Protein AF-A0A368F9Q7-F1 (afdb_monomer)

Structure (mmCIF, N/CA/C/O backbone):
data_AF-A0A368F9Q7-F1
#
_entry.id   AF-A0A368F9Q7-F1
#
loop_
_atom_site.group_PDB
_atom_site.id
_atom_site.type_symbol
_atom_site.label_atom_id
_atom_site.label_alt_id
_atom_site.label_comp_id
_atom_site.label_asym_id
_atom_site.label_entity_id
_atom_site.label_seq_id
_atom_site.pdbx_PDB_ins_code
_atom_site.Cartn_x
_atom_site.Cartn_y
_atom_site.Cartn_z
_atom_site.occupancy
_atom_site.B_iso_or_equiv
_atom_site.auth_seq_id
_atom_site.auth_comp_id
_atom_site.auth_asym_id
_atom_site.auth_atom_id
_atom_site.pdbx_PDB_model_num
ATOM 1 N N . MET A 1 1 ? 5.313 3.802 -23.101 1.00 63.22 1 MET A N 1
ATOM 2 C CA . MET A 1 1 ? 4.560 3.799 -21.825 1.00 63.22 1 MET A CA 1
ATOM 3 C C . MET A 1 1 ? 3.876 2.470 -21.531 1.00 63.22 1 MET A C 1
ATOM 5 O O . MET A 1 1 ? 4.084 1.927 -20.457 1.00 63.22 1 MET A O 1
ATOM 9 N N . THR A 1 2 ? 3.121 1.899 -22.471 1.00 77.56 2 THR A N 1
ATOM 10 C CA . THR A 1 2 ? 2.337 0.669 -22.250 1.00 77.56 2 THR A CA 1
ATOM 11 C C . THR A 1 2 ? 3.187 -0.549 -21.875 1.00 77.56 2 THR A C 1
ATOM 13 O O . THR A 1 2 ? 2.858 -1.255 -20.930 1.00 77.56 2 THR A O 1
ATOM 16 N N . VAL A 1 3 ? 4.331 -0.748 -22.540 1.00 84.62 3 VAL A N 1
ATOM 17 C CA . VAL A 1 3 ? 5.258 -1.860 -22.246 1.00 84.62 3 VAL A CA 1
ATOM 18 C C . VAL A 1 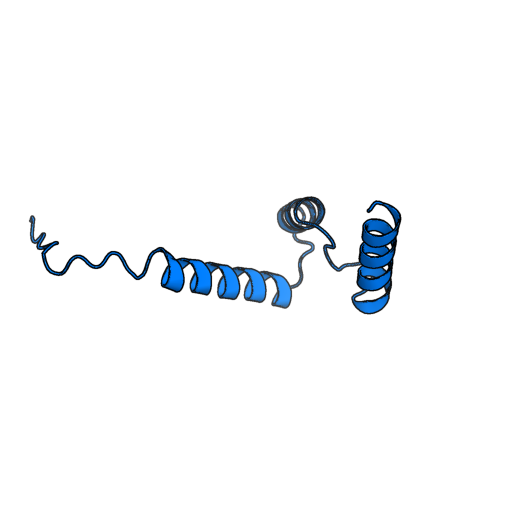3 ? 5.808 -1.782 -20.819 1.00 84.62 3 VAL A C 1
ATOM 20 O O . VAL A 1 3 ? 5.848 -2.788 -20.122 1.00 84.62 3 VAL A O 1
ATOM 23 N N . TYR A 1 4 ? 6.164 -0.581 -20.356 1.00 83.25 4 TYR A N 1
ATOM 24 C CA . TYR A 1 4 ? 6.659 -0.364 -18.994 1.00 83.25 4 TYR A CA 1
ATOM 25 C C . TYR A 1 4 ? 5.591 -0.691 -17.943 1.00 83.25 4 TYR A C 1
ATOM 27 O O . TYR A 1 4 ? 5.875 -1.368 -16.959 1.00 83.25 4 TYR A O 1
ATOM 35 N N . ILE A 1 5 ? 4.344 -0.274 -18.184 1.00 82.69 5 ILE A N 1
ATOM 36 C CA . ILE A 1 5 ? 3.213 -0.582 -17.300 1.00 82.69 5 ILE A CA 1
ATOM 37 C C . ILE A 1 5 ? 3.008 -2.098 -17.217 1.00 82.69 5 ILE A C 1
ATOM 39 O O . ILE A 1 5 ? 2.887 -2.637 -16.119 1.00 82.69 5 ILE A O 1
ATOM 43 N N . VAL A 1 6 ? 3.002 -2.797 -18.354 1.00 83.81 6 VAL A N 1
ATOM 44 C CA . VAL A 1 6 ? 2.816 -4.255 -18.387 1.00 83.81 6 VAL A CA 1
ATOM 45 C C . VAL A 1 6 ? 3.963 -4.966 -17.670 1.00 83.81 6 VAL A C 1
ATOM 47 O O . VAL A 1 6 ? 3.705 -5.785 -16.790 1.00 83.81 6 VAL A O 1
ATOM 50 N N . ALA A 1 7 ? 5.212 -4.605 -17.970 1.00 86.94 7 ALA A N 1
ATOM 51 C CA . ALA A 1 7 ? 6.389 -5.184 -17.329 1.00 86.94 7 ALA A CA 1
ATOM 52 C C . ALA A 1 7 ? 6.375 -4.980 -15.806 1.00 86.94 7 ALA A C 1
ATOM 54 O O . ALA A 1 7 ? 6.637 -5.921 -15.061 1.00 86.94 7 ALA A O 1
ATOM 55 N N . TYR A 1 8 ? 5.993 -3.790 -15.332 1.00 84.94 8 TYR A N 1
ATOM 56 C CA . TYR A 1 8 ? 5.850 -3.514 -13.904 1.00 84.94 8 TYR A CA 1
ATOM 57 C C . TYR A 1 8 ? 4.772 -4.390 -13.252 1.00 84.94 8 TYR A C 1
ATOM 59 O O . TYR A 1 8 ? 5.025 -5.018 -12.227 1.00 84.94 8 TYR A O 1
ATOM 67 N N . ASN A 1 9 ? 3.583 -4.482 -13.857 1.00 83.81 9 ASN A N 1
ATOM 68 C CA . ASN A 1 9 ? 2.489 -5.284 -13.303 1.00 83.81 9 ASN A CA 1
ATOM 69 C C . ASN A 1 9 ? 2.860 -6.777 -13.244 1.00 83.81 9 ASN A C 1
ATOM 71 O O . ASN A 1 9 ? 2.605 -7.426 -12.230 1.00 83.81 9 ASN A O 1
ATOM 75 N N . VAL A 1 10 ? 3.496 -7.312 -14.292 1.00 86.31 10 VAL A N 1
ATOM 76 C CA . VAL A 1 10 ? 3.958 -8.710 -14.340 1.00 86.31 10 VAL A CA 1
ATOM 77 C C . VAL A 1 10 ? 5.089 -8.955 -13.341 1.00 86.31 10 VAL A C 1
ATOM 79 O O . VAL A 1 10 ? 5.048 -9.940 -12.610 1.00 86.31 10 VAL A O 1
ATOM 82 N N . GLY A 1 11 ? 6.060 -8.045 -13.243 1.00 87.75 11 GLY A N 1
ATOM 83 C CA . GLY A 1 11 ? 7.161 -8.160 -12.286 1.00 87.75 11 GLY A CA 1
ATOM 84 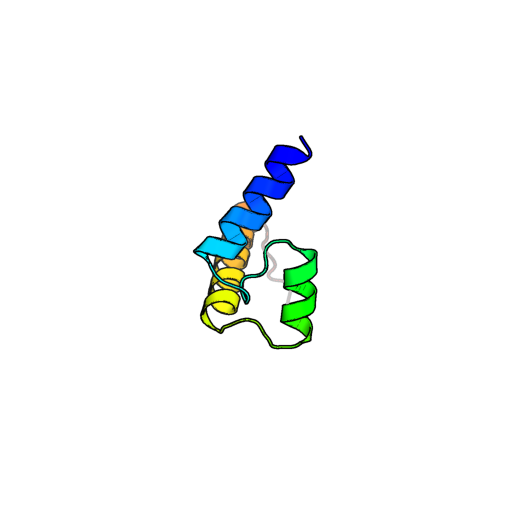C C . GLY A 1 11 ? 6.677 -8.152 -10.835 1.00 87.75 11 GLY A C 1
ATOM 85 O O . GLY A 1 11 ? 7.065 -9.008 -10.043 1.00 87.75 11 GLY A O 1
ATOM 86 N N . VAL A 1 12 ? 5.762 -7.240 -10.492 1.00 83.62 12 VAL A N 1
ATOM 87 C CA . VAL A 1 12 ? 5.162 -7.177 -9.150 1.00 83.62 12 VAL A CA 1
ATOM 88 C C . VAL A 1 12 ? 4.344 -8.434 -8.849 1.00 83.62 12 VAL A C 1
ATOM 90 O O . VAL A 1 12 ? 4.448 -8.963 -7.744 1.00 83.62 12 VAL A O 1
ATOM 93 N N . ARG A 1 13 ? 3.575 -8.937 -9.825 1.00 83.88 13 ARG A N 1
ATOM 94 C CA . ARG A 1 13 ? 2.821 -10.198 -9.717 1.00 83.88 13 ARG A CA 1
ATOM 95 C C . ARG A 1 13 ? 3.740 -11.384 -9.437 1.00 83.88 13 ARG A C 1
ATOM 97 O O . ARG A 1 13 ? 3.420 -12.211 -8.591 1.00 83.88 13 ARG A O 1
ATOM 104 N N . TRP A 1 14 ? 4.853 -11.475 -10.159 1.00 87.38 14 TRP A N 1
ATOM 105 C CA . TRP A 1 14 ? 5.781 -12.595 -10.042 1.00 87.38 14 TRP A CA 1
ATOM 106 C C . TRP A 1 14 ? 6.541 -12.569 -8.715 1.00 87.38 14 TRP A C 1
ATOM 108 O O . TRP A 1 14 ? 6.691 -13.605 -8.079 1.00 87.38 14 TRP A O 1
ATOM 118 N N . TRP A 1 15 ? 6.949 -11.386 -8.251 1.00 86.75 15 TRP A N 1
ATOM 119 C CA . TRP A 1 15 ? 7.675 -11.250 -6.990 1.00 86.75 15 TRP A CA 1
ATOM 120 C C . TRP A 1 15 ? 6.770 -11.404 -5.762 1.00 86.75 15 TRP A C 1
ATOM 122 O O . TRP A 1 15 ? 7.057 -12.198 -4.871 1.00 86.75 15 TRP A O 1
ATOM 132 N N . LYS A 1 16 ? 5.678 -10.639 -5.686 1.00 80.56 16 LYS A N 1
ATOM 133 C CA . LYS A 1 16 ? 4.820 -10.604 -4.490 1.00 80.56 16 LYS A CA 1
ATOM 134 C C . LYS A 1 16 ? 3.716 -11.657 -4.492 1.00 80.56 16 LYS A C 1
ATOM 136 O O . LYS A 1 16 ? 3.001 -11.790 -3.503 1.00 80.56 16 LYS A O 1
ATOM 141 N N . GLY A 1 17 ? 3.587 -12.393 -5.588 1.00 81.75 17 GLY A N 1
ATOM 142 C CA . GLY A 1 17 ? 2.649 -13.490 -5.723 1.00 81.75 17 GLY A CA 1
ATOM 143 C C . GLY A 1 17 ? 1.244 -13.076 -6.173 1.00 81.75 17 GLY A C 1
ATOM 144 O O . GLY A 1 17 ? 0.932 -11.892 -6.374 1.00 81.75 17 GLY A O 1
ATOM 145 N N . PRO A 1 18 ? 0.374 -14.082 -6.367 1.00 78.50 18 PRO A N 1
ATOM 146 C CA . PRO A 1 18 ? -0.926 -13.904 -6.985 1.00 78.50 18 PRO A CA 1
ATOM 147 C C . PRO A 1 18 ? -1.986 -13.225 -6.101 1.00 78.50 18 PRO A C 1
ATOM 149 O O . PRO A 1 18 ? -3.035 -12.820 -6.610 1.00 78.50 18 PRO A O 1
ATOM 152 N N . ASP A 1 19 ? -1.711 -13.024 -4.823 1.00 78.88 19 ASP A N 1
ATOM 153 C CA . ASP A 1 19 ? -2.670 -12.410 -3.899 1.00 78.88 19 ASP A CA 1
ATOM 154 C C . ASP A 1 19 ? -2.334 -10.942 -3.613 1.00 78.88 19 ASP A C 1
ATOM 156 O O . ASP A 1 19 ? -3.077 -10.238 -2.932 1.00 78.88 19 ASP A O 1
ATOM 160 N N . HIS A 1 20 ? -1.238 -10.428 -4.185 1.00 82.12 20 HIS A N 1
ATOM 161 C CA . HIS A 1 20 ? -0.865 -9.034 -4.006 1.00 82.12 20 HIS A CA 1
ATOM 162 C C . HIS A 1 20 ? -1.694 -8.100 -4.910 1.00 82.12 20 HIS A C 1
ATOM 164 O O . HIS A 1 20 ? -1.663 -8.240 -6.141 1.00 82.12 20 HIS A O 1
ATOM 170 N N . PRO A 1 21 ? -2.399 -7.097 -4.351 1.00 82.12 21 PRO A N 1
ATOM 171 C CA . PRO A 1 21 ? -3.116 -6.104 -5.140 1.00 82.12 21 PRO A CA 1
ATOM 172 C C . PRO A 1 21 ? -2.129 -5.192 -5.880 1.00 82.12 21 PRO A C 1
ATOM 174 O O . PRO A 1 21 ? -1.412 -4.400 -5.277 1.00 82.12 21 PRO A O 1
ATOM 177 N N . ILE A 1 22 ? -2.116 -5.282 -7.210 1.00 82.50 22 ILE A N 1
ATOM 178 C CA . ILE A 1 22 ? -1.154 -4.563 -8.066 1.00 82.50 22 ILE A CA 1
ATOM 179 C C . ILE A 1 22 ? -1.572 -3.102 -8.301 1.00 82.50 22 ILE A C 1
ATOM 181 O O . ILE A 1 22 ? -0.745 -2.236 -8.572 1.00 82.50 22 ILE A O 1
ATOM 185 N N . ASN A 1 23 ? -2.869 -2.805 -8.195 1.00 83.94 23 ASN A N 1
ATOM 186 C CA . ASN A 1 23 ? -3.408 -1.467 -8.406 1.00 83.94 23 ASN A CA 1
ATOM 187 C C . ASN A 1 23 ? -4.521 -1.131 -7.397 1.00 83.94 23 ASN A C 1
ATOM 189 O O . ASN A 1 23 ? -5.066 -1.999 -6.710 1.00 83.94 23 ASN A O 1
ATOM 193 N N . ARG A 1 24 ? -4.895 0.154 -7.342 1.00 82.56 24 ARG A N 1
ATOM 194 C CA . ARG A 1 24 ? -5.912 0.677 -6.413 1.00 82.56 24 ARG A CA 1
ATOM 195 C C . ARG A 1 24 ? -7.313 0.095 -6.641 1.00 82.56 24 ARG A C 1
ATOM 197 O O . ARG A 1 24 ? -8.124 0.080 -5.717 1.00 82.5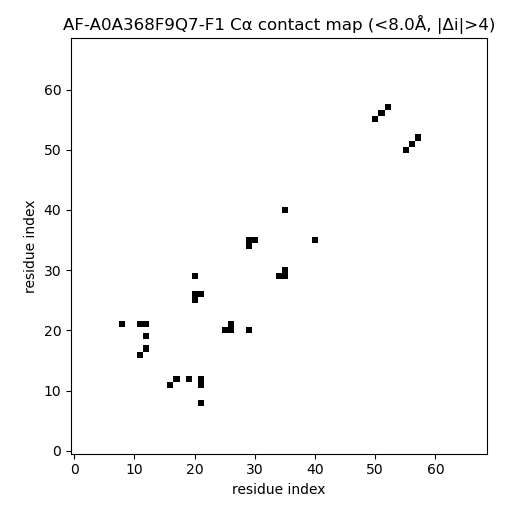6 24 ARG A O 1
ATOM 204 N N . PHE A 1 25 ? -7.638 -0.335 -7.857 1.00 85.81 25 PHE A N 1
ATOM 205 C CA . PHE A 1 25 ? -8.929 -0.960 -8.144 1.00 85.81 25 PHE A CA 1
ATOM 206 C C . PHE A 1 25 ? -8.992 -2.370 -7.546 1.00 85.81 25 PHE A C 1
ATOM 208 O O . PHE A 1 25 ? -9.895 -2.656 -6.762 1.00 85.81 25 PHE A O 1
ATOM 215 N N . THR A 1 26 ? -7.988 -3.201 -7.829 1.00 85.56 26 THR A N 1
ATOM 216 C CA . THR A 1 26 ? -7.844 -4.550 -7.275 1.00 85.56 26 THR A CA 1
ATOM 217 C C . THR A 1 26 ? -7.765 -4.516 -5.754 1.00 85.56 26 THR A C 1
ATOM 219 O O . THR A 1 26 ? -8.447 -5.304 -5.110 1.00 85.56 26 THR A O 1
ATOM 222 N N . TRP A 1 27 ? -7.040 -3.546 -5.181 1.00 87.69 27 TRP A N 1
ATOM 223 C CA . TRP A 1 27 ? -7.031 -3.304 -3.736 1.00 87.69 27 TRP A CA 1
ATOM 224 C C . TRP A 1 27 ? -8.445 -3.135 -3.180 1.00 87.69 27 TRP A C 1
ATOM 226 O O . TRP A 1 27 ? -8.843 -3.845 -2.266 1.00 87.69 27 TRP A O 1
ATOM 236 N N . ARG A 1 28 ? -9.227 -2.198 -3.738 1.00 88.06 28 ARG A N 1
ATOM 237 C CA . ARG A 1 28 ? -10.580 -1.901 -3.241 1.00 88.06 28 ARG A CA 1
ATOM 238 C C . ARG A 1 28 ? -11.524 -3.090 -3.373 1.00 88.06 28 ARG A C 1
ATOM 240 O O . ARG A 1 28 ? -12.419 -3.232 -2.548 1.00 88.06 28 ARG A O 1
ATOM 247 N N . ARG A 1 29 ? -11.346 -3.914 -4.406 1.00 89.94 29 ARG A N 1
ATOM 248 C CA . ARG A 1 29 ? -12.134 -5.133 -4.585 1.00 89.94 29 ARG A CA 1
ATOM 249 C C . ARG A 1 29 ? -11.769 -6.181 -3.531 1.00 89.94 29 ARG A C 1
ATOM 251 O O . ARG A 1 29 ? -12.651 -6.601 -2.795 1.00 89.94 29 ARG A O 1
ATOM 258 N N . MET A 1 30 ? -10.478 -6.489 -3.384 1.00 88.56 30 MET A N 1
ATOM 259 C CA . MET A 1 30 ? -9.979 -7.419 -2.362 1.00 88.56 30 MET A CA 1
ATOM 260 C C . MET A 1 30 ? -10.343 -6.966 -0.942 1.00 88.56 30 MET A C 1
ATOM 262 O O . MET A 1 30 ? -10.611 -7.797 -0.084 1.00 88.56 30 MET A O 1
ATOM 266 N N . GLU A 1 31 ? -10.393 -5.653 -0.693 1.00 88.25 31 GLU A N 1
ATOM 267 C CA . GLU A 1 31 ? -10.773 -5.088 0.609 1.00 88.25 31 GLU A CA 1
ATOM 268 C C . GLU A 1 31 ? -12.241 -5.336 0.936 1.00 88.25 31 GLU A C 1
ATOM 270 O O . GLU A 1 31 ? -12.561 -5.724 2.054 1.00 88.25 31 GLU A O 1
ATOM 275 N N . LYS A 1 32 ? -13.129 -5.170 -0.048 1.00 88.31 32 LYS A N 1
ATOM 276 C CA . LYS 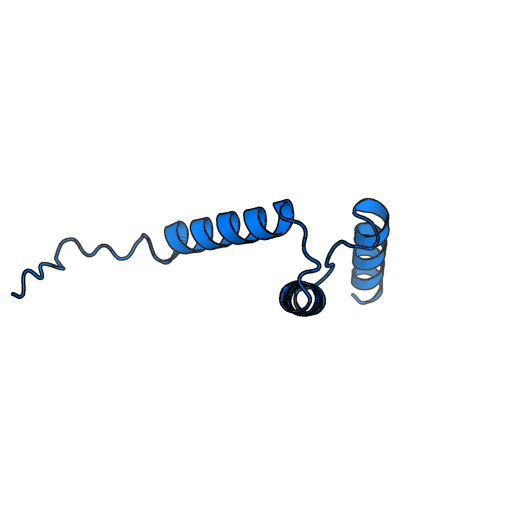A 1 32 ? -14.553 -5.490 0.115 1.00 88.31 32 LYS A CA 1
ATOM 277 C C . LYS A 1 32 ? -14.801 -6.987 0.271 1.00 88.31 32 LYS A C 1
ATOM 279 O O . LYS A 1 32 ? -15.727 -7.372 0.971 1.00 88.31 32 LYS A O 1
ATOM 284 N N . GLU A 1 33 ? -13.994 -7.805 -0.394 1.00 89.19 33 GLU A N 1
ATOM 285 C CA . GLU A 1 33 ? -14.089 -9.267 -0.362 1.00 89.19 33 GLU A CA 1
ATOM 286 C C . GLU A 1 33 ? -13.420 -9.879 0.886 1.00 89.19 33 GLU A C 1
ATOM 288 O O . GLU A 1 33 ? -13.518 -11.083 1.092 1.00 89.19 33 GLU A O 1
ATOM 293 N N . GLY A 1 34 ? -12.747 -9.077 1.725 1.00 86.38 34 GLY A N 1
ATOM 294 C CA . GLY A 1 34 ? -12.050 -9.565 2.923 1.00 86.38 34 GLY A CA 1
ATOM 295 C C . GLY A 1 34 ? -10.800 -10.403 2.622 1.00 86.38 34 GLY A C 1
ATOM 296 O O . GLY A 1 34 ? -10.341 -11.145 3.482 1.00 86.38 34 GLY A O 1
ATOM 297 N N . LEU A 1 35 ? -10.247 -10.290 1.410 1.00 86.62 35 LEU A N 1
ATOM 298 C CA . LEU A 1 35 ? -9.120 -11.096 0.922 1.00 86.62 35 LEU A CA 1
ATOM 299 C C . LEU A 1 35 ? -7.744 -10.474 1.206 1.00 86.62 35 LEU A C 1
ATOM 301 O O . LEU A 1 35 ? -6.718 -11.061 0.867 1.00 86.62 35 LEU A O 1
ATOM 305 N N . LEU A 1 36 ? -7.688 -9.273 1.790 1.00 84.88 36 LEU A N 1
ATOM 306 C CA . LEU A 1 36 ? -6.414 -8.679 2.197 1.00 84.88 36 LEU A CA 1
ATOM 307 C C . LEU A 1 36 ? -5.895 -9.329 3.475 1.00 84.88 36 LEU A C 1
ATOM 309 O O . LEU A 1 36 ? -6.617 -9.445 4.461 1.00 84.88 36 LEU A O 1
ATOM 313 N N . SER A 1 37 ? -4.605 -9.659 3.474 1.00 86.50 37 SER A N 1
ATOM 314 C CA . SER A 1 37 ? -3.924 -10.107 4.681 1.00 86.50 37 SER A CA 1
ATOM 315 C C . SER A 1 37 ? -3.894 -9.014 5.752 1.00 86.50 37 SER A C 1
ATOM 317 O O . SER A 1 37 ? -3.891 -7.812 5.460 1.00 86.50 37 SER A O 1
ATOM 319 N N . GLU A 1 38 ? -3.816 -9.436 7.011 1.00 85.62 38 GLU A N 1
ATOM 320 C 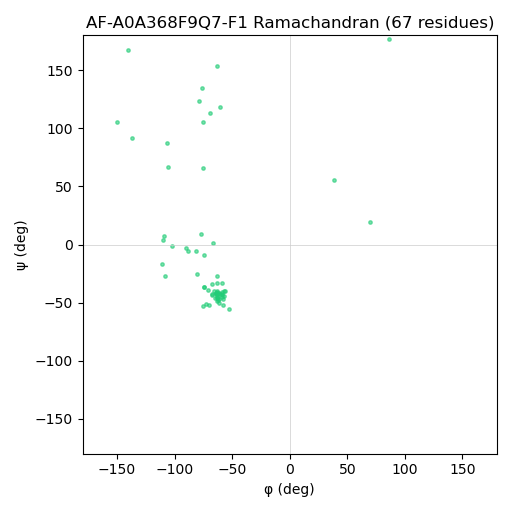CA . GLU A 1 38 ? -3.754 -8.539 8.167 1.00 85.62 38 GLU A CA 1
ATOM 321 C C . GLU A 1 38 ? -2.566 -7.567 8.084 1.00 85.62 38 GLU A C 1
ATOM 323 O O . GLU A 1 38 ? -2.718 -6.368 8.317 1.00 85.62 38 GLU A O 1
ATOM 328 N N . GLU A 1 39 ? -1.410 -8.048 7.615 1.00 86.56 39 GLU A N 1
ATOM 329 C CA . GLU A 1 39 ? -0.224 -7.222 7.358 1.00 86.56 39 GLU A CA 1
ATOM 330 C C . GLU A 1 39 ? -0.525 -6.067 6.384 1.00 86.56 39 GLU A C 1
ATOM 332 O O . GLU A 1 39 ? -0.063 -4.936 6.556 1.00 86.56 39 GLU A O 1
ATOM 337 N N . MET A 1 40 ? -1.323 -6.324 5.347 1.00 85.50 40 MET A N 1
ATOM 338 C CA . MET A 1 40 ? -1.667 -5.323 4.338 1.00 85.50 40 MET A CA 1
ATOM 339 C C . MET A 1 40 ? -2.667 -4.292 4.869 1.00 85.50 40 MET A C 1
ATOM 341 O O . MET A 1 40 ? -2.547 -3.102 4.559 1.00 85.50 40 MET A O 1
ATOM 345 N N . LEU A 1 41 ? -3.610 -4.721 5.709 1.00 87.69 41 LEU A N 1
ATOM 346 C CA . LEU A 1 41 ? -4.507 -3.817 6.428 1.00 87.69 41 LEU A CA 1
ATOM 347 C C . LEU A 1 41 ? -3.728 -2.928 7.406 1.00 87.69 41 LEU A C 1
ATOM 349 O O . LEU A 1 41 ? -3.956 -1.716 7.455 1.00 87.69 41 LEU A O 1
ATOM 353 N N . GLN A 1 42 ? -2.751 -3.496 8.116 1.00 90.12 42 GLN A N 1
ATOM 354 C CA . GLN A 1 42 ? -1.882 -2.744 9.014 1.00 90.12 42 GLN A CA 1
ATOM 355 C C . GLN A 1 42 ? -1.049 -1.709 8.250 1.00 90.12 42 GLN A C 1
ATOM 357 O O . GLN A 1 42 ? -1.022 -0.543 8.638 1.00 90.12 42 GLN A O 1
ATOM 362 N N . LYS A 1 43 ? -0.457 -2.084 7.107 1.00 87.31 43 LYS A N 1
ATOM 363 C CA . LYS A 1 43 ? 0.252 -1.139 6.225 1.00 87.31 43 LYS A CA 1
ATOM 364 C C . LYS A 1 43 ? -0.647 0.006 5.774 1.00 87.31 43 LYS A C 1
ATOM 366 O O . LYS A 1 43 ? -0.221 1.159 5.811 1.00 87.31 43 LYS A O 1
ATOM 371 N N . LYS A 1 44 ? -1.893 -0.284 5.381 1.00 88.12 44 LYS A N 1
ATOM 372 C CA . LYS A 1 44 ? -2.867 0.756 5.023 1.00 88.12 44 LYS A CA 1
ATOM 373 C C . LYS A 1 44 ? -3.090 1.718 6.188 1.00 88.12 44 LYS A C 1
ATOM 375 O O . LYS A 1 44 ? -3.044 2.927 5.971 1.00 88.12 44 LYS A O 1
ATOM 380 N N . LYS A 1 45 ? -3.298 1.198 7.401 1.00 89.62 45 LYS A N 1
ATOM 381 C CA . LYS A 1 45 ? -3.473 2.015 8.607 1.00 89.62 45 LYS A CA 1
ATOM 382 C C . LYS A 1 45 ? -2.263 2.917 8.849 1.00 89.62 45 LYS A C 1
ATOM 384 O O . LYS A 1 45 ? -2.432 4.126 8.921 1.00 89.62 45 LYS A O 1
ATOM 389 N N . THR A 1 46 ? -1.050 2.364 8.869 1.00 90.50 46 THR A N 1
ATOM 390 C CA . THR A 1 46 ? 0.184 3.133 9.097 1.00 90.50 46 THR A CA 1
ATOM 391 C C . THR A 1 46 ? 0.382 4.237 8.061 1.00 90.50 46 THR A C 1
ATOM 393 O O . THR A 1 46 ? 0.728 5.362 8.414 1.00 90.50 46 THR A O 1
ATOM 396 N N . VAL A 1 47 ? 0.137 3.944 6.780 1.00 87.12 47 VAL A N 1
ATOM 397 C CA . VAL A 1 47 ? 0.246 4.945 5.711 1.00 87.12 47 VAL A CA 1
ATOM 398 C C . VAL A 1 47 ? -0.793 6.049 5.900 1.00 87.12 47 VAL A C 1
ATOM 400 O O . VAL A 1 47 ? -0.444 7.224 5.823 1.00 87.12 47 VAL A O 1
ATOM 403 N N . LEU A 1 48 ? -2.053 5.705 6.179 1.00 86.56 48 LEU A N 1
ATOM 404 C CA . LEU A 1 48 ? -3.102 6.699 6.417 1.00 86.56 48 LEU A CA 1
ATOM 405 C C . LEU A 1 48 ? -2.814 7.559 7.649 1.00 86.56 48 LEU A C 1
ATOM 407 O O . LEU A 1 48 ? -2.978 8.774 7.574 1.00 86.56 48 LEU A O 1
ATOM 411 N N . ASP A 1 49 ? -2.339 6.960 8.739 1.00 86.56 49 ASP A N 1
ATOM 412 C CA . ASP A 1 49 ? -1.957 7.675 9.958 1.00 86.56 49 ASP A CA 1
ATOM 413 C C . ASP A 1 49 ? -0.793 8.641 9.690 1.00 86.56 49 ASP A C 1
ATOM 415 O O . ASP A 1 49 ? -0.831 9.788 10.135 1.00 86.56 49 ASP A O 1
ATOM 419 N N . TYR A 1 50 ? 0.196 8.228 8.889 1.00 86.06 50 TYR A N 1
ATOM 420 C CA . TYR A 1 50 ? 1.285 9.101 8.444 1.00 86.06 50 TYR A CA 1
ATOM 421 C C . TYR A 1 50 ? 0.785 10.269 7.584 1.00 86.06 50 TYR A C 1
ATOM 423 O O . TYR A 1 50 ? 1.165 11.414 7.811 1.00 86.06 50 TYR A O 1
ATOM 431 N N . TYR A 1 51 ? -0.092 10.018 6.608 1.00 82.06 51 TYR A N 1
ATOM 432 C CA . TYR A 1 51 ? -0.678 11.097 5.805 1.00 82.06 51 TYR A CA 1
ATOM 433 C C . TYR A 1 51 ? -1.513 12.046 6.671 1.00 82.06 51 TYR A C 1
ATOM 435 O O . TYR A 1 51 ? -1.439 13.264 6.502 1.00 82.06 51 TYR A O 1
ATOM 443 N N . LYS A 1 52 ? -2.269 11.505 7.631 1.00 81.06 52 LYS A N 1
ATOM 444 C CA . LYS A 1 52 ? -3.056 12.294 8.575 1.00 81.06 52 LYS A CA 1
ATOM 445 C C . LYS A 1 52 ? -2.159 13.202 9.412 1.00 81.06 52 LYS A C 1
ATOM 447 O O . LYS A 1 52 ? -2.395 14.404 9.451 1.00 81.06 52 LYS A O 1
ATOM 452 N N . SER A 1 53 ? -1.099 12.671 10.016 1.00 80.88 53 SER A N 1
ATOM 453 C CA . SER A 1 53 ? -0.174 13.474 10.822 1.00 80.88 53 SER A CA 1
ATOM 454 C C . SER A 1 53 ? 0.600 14.493 9.983 1.00 80.88 53 SER A C 1
ATOM 456 O O . SER A 1 53 ? 0.747 15.640 10.391 1.00 80.88 53 SER A O 1
ATOM 458 N N . ARG A 1 54 ? 1.042 14.121 8.778 1.00 79.62 54 ARG A N 1
ATOM 459 C CA . ARG A 1 54 ? 1.893 14.974 7.941 1.00 79.62 54 ARG A CA 1
ATOM 460 C C . ARG A 1 54 ? 1.156 16.134 7.276 1.00 79.62 54 ARG A C 1
ATOM 462 O O . ARG A 1 54 ? 1.767 17.191 7.104 1.00 79.62 54 ARG A O 1
ATOM 469 N N . PHE A 1 55 ? -0.093 15.919 6.858 1.00 73.19 55 PHE A N 1
ATOM 470 C CA . PHE A 1 55 ? -0.874 16.897 6.088 1.00 73.19 55 PHE A CA 1
ATOM 471 C C . PHE A 1 55 ? -2.005 17.547 6.889 1.00 73.19 55 PHE A C 1
ATOM 473 O O . PHE A 1 55 ? -2.357 18.683 6.595 1.00 73.19 55 PHE A O 1
ATOM 480 N N . PHE A 1 56 ? -2.543 16.869 7.907 1.00 66.06 56 PHE A N 1
ATOM 481 C CA . PHE A 1 56 ? -3.602 17.409 8.769 1.00 66.06 56 PHE A CA 1
ATOM 482 C C . PHE A 1 56 ? -3.127 17.693 10.201 1.00 66.06 56 PHE A C 1
ATOM 484 O O . PHE A 1 56 ? -3.763 18.467 10.903 1.00 66.06 56 PHE A O 1
ATOM 491 N N . GLY A 1 57 ? -1.985 17.145 10.631 1.00 58.44 57 GLY A N 1
ATOM 492 C CA . GLY A 1 57 ? -1.376 17.433 11.938 1.00 58.44 57 GLY A CA 1
ATOM 493 C C . GLY A 1 57 ? -0.642 18.777 12.026 1.00 58.44 57 GLY A C 1
ATOM 494 O O . GLY A 1 57 ? 0.051 19.016 13.006 1.00 58.44 57 GLY A O 1
ATOM 495 N N . GLY A 1 58 ? -0.770 19.634 11.005 1.00 55.94 58 GLY A N 1
ATOM 496 C CA . GLY A 1 58 ? -0.219 20.994 10.961 1.00 55.94 58 GLY A CA 1
ATOM 497 C C . GLY A 1 58 ? -1.262 22.115 11.047 1.00 55.94 58 GLY A C 1
ATOM 498 O O . GLY A 1 58 ? -0.895 23.270 10.868 1.00 55.94 58 GLY A O 1
ATOM 499 N N . TRP A 1 59 ? -2.539 21.805 11.303 1.00 51.44 59 TRP A N 1
ATOM 500 C CA . TRP A 1 59 ? -3.552 22.805 11.670 1.00 51.44 59 TRP A CA 1
ATOM 501 C C . TRP A 1 59 ? -3.842 22.682 13.171 1.00 51.44 59 TRP A C 1
ATOM 503 O O . TRP A 1 59 ? -4.892 22.217 13.597 1.00 51.44 59 TRP A O 1
ATOM 513 N N . THR A 1 60 ? -2.838 23.010 13.981 1.00 58.66 60 THR A N 1
ATOM 514 C CA . THR A 1 60 ? -3.059 23.473 15.353 1.00 58.66 60 THR A CA 1
ATOM 515 C C . THR A 1 60 ? -2.775 24.960 15.320 1.00 58.66 60 THR A C 1
ATOM 517 O O . THR A 1 60 ? -1.634 25.399 15.471 1.00 58.66 60 THR A O 1
ATOM 520 N N . ASP A 1 61 ? -3.794 25.737 15.004 1.00 53.69 61 ASP A N 1
ATOM 521 C CA . ASP A 1 61 ? -3.791 27.157 15.269 1.00 53.69 61 ASP A CA 1
ATOM 522 C C . ASP A 1 61 ? -3.661 27.358 16.791 1.00 53.69 61 ASP A C 1
ATOM 524 O O . ASP A 1 61 ? -4.528 26.926 17.550 1.00 53.69 61 ASP A O 1
ATOM 528 N N . PRO A 1 62 ? -2.594 28.014 17.286 1.00 55.53 62 PRO A N 1
ATOM 529 C CA . PRO A 1 62 ? -2.421 28.263 18.721 1.00 55.53 62 PRO A CA 1
ATOM 530 C C . PRO A 1 62 ? -3.478 29.227 19.299 1.00 55.53 62 PRO A C 1
ATOM 532 O O . PRO A 1 62 ? -3.437 29.536 20.485 1.00 55.53 62 PRO A O 1
ATOM 535 N N . PHE A 1 63 ? -4.412 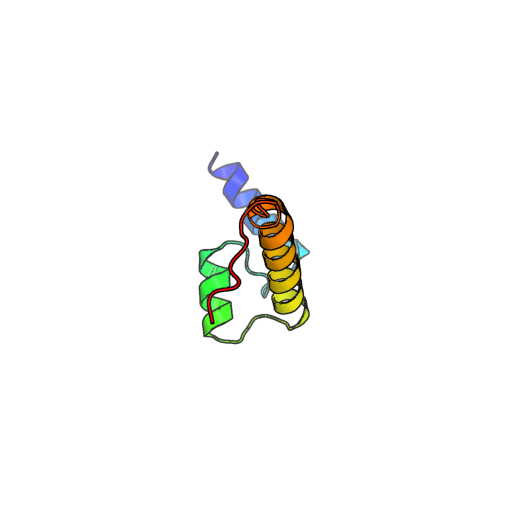29.696 18.463 1.00 52.78 63 PHE A N 1
ATOM 536 C CA . PHE A 1 63 ? -5.542 30.555 18.808 1.00 52.78 63 PHE A CA 1
ATOM 537 C C . PHE A 1 63 ? -6.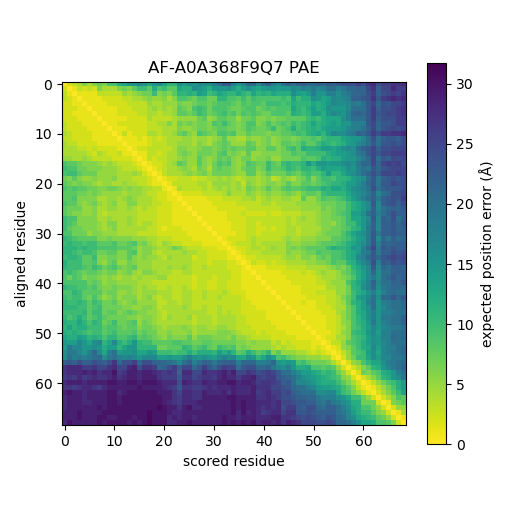910 29.855 18.723 1.00 52.78 63 PHE A C 1
ATOM 539 O O . PHE A 1 63 ? -7.910 30.523 18.979 1.00 52.78 63 PHE A O 1
ATOM 546 N N . SER A 1 64 ? -7.001 28.548 18.426 1.00 51.72 64 SER A N 1
ATOM 547 C CA . SER A 1 64 ? -8.269 27.809 18.587 1.00 51.72 64 SER A CA 1
ATOM 548 C C . SER A 1 64 ? -8.527 27.520 20.067 1.00 51.72 64 SER A C 1
ATOM 550 O O . SER A 1 64 ? -8.525 26.378 20.529 1.00 51.72 64 SER A O 1
ATOM 552 N N . SER A 1 65 ? -8.743 28.586 20.831 1.00 58.31 65 SER A N 1
ATOM 553 C CA . SER A 1 65 ? -9.434 28.531 22.107 1.00 58.31 65 SER A CA 1
ATOM 554 C C . SER A 1 65 ? -10.925 28.361 21.829 1.00 58.31 65 SER A C 1
ATOM 556 O O . SER A 1 65 ? -11.611 29.299 21.434 1.00 58.31 65 SER A O 1
ATOM 558 N N . SER A 1 66 ? -11.420 27.154 22.060 1.00 52.69 66 SER A N 1
ATOM 559 C CA . SER A 1 66 ? -12.821 26.902 22.393 1.00 52.69 66 SER A CA 1
ATOM 560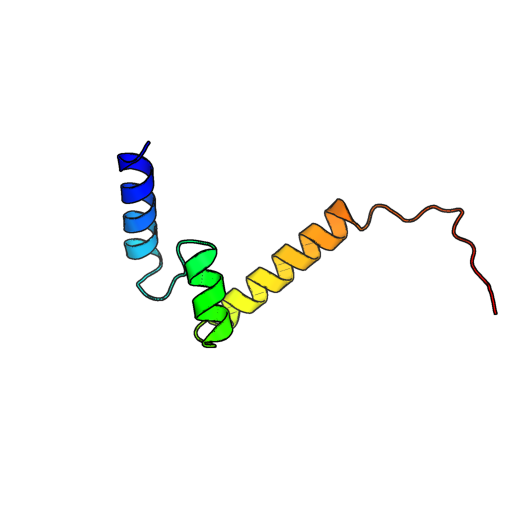 C C . SER A 1 66 ? -12.823 25.646 23.273 1.00 52.69 66 SER A C 1
ATOM 562 O O . SER A 1 66 ? -12.557 24.567 22.756 1.00 52.69 66 SER A O 1
ATOM 564 N N . ASP A 1 67 ? -13.018 25.652 24.590 1.00 55.78 67 ASP A N 1
ATOM 565 C CA . ASP A 1 67 ? -13.616 26.632 25.501 1.00 55.78 67 ASP A CA 1
ATOM 566 C C . ASP A 1 67 ? -14.841 27.339 24.926 1.00 55.78 67 ASP A C 1
ATOM 568 O O . ASP A 1 67 ? -14.931 28.559 24.836 1.00 55.78 67 ASP A O 1
ATOM 572 N N . ALA A 1 68 ? -15.808 26.517 24.528 1.00 47.03 68 ALA A N 1
ATOM 573 C CA . ALA A 1 68 ? -17.208 26.899 24.489 1.00 47.03 68 ALA A CA 1
ATOM 574 C C . ALA A 1 68 ? -18.035 25.727 25.045 1.00 47.03 68 ALA A C 1
ATOM 576 O O . ALA A 1 68 ? -18.362 24.810 24.301 1.00 47.03 68 ALA A O 1
ATOM 577 N N . TYR A 1 69 ? -18.263 25.805 26.364 1.00 44.78 69 TYR A N 1
ATOM 578 C CA . TYR A 1 69 ? -19.315 25.197 27.201 1.00 44.78 69 TYR A CA 1
ATOM 579 C C . TYR A 1 69 ? -19.752 23.747 26.951 1.00 44.78 69 TYR A C 1
ATOM 581 O O . TYR A 1 69 ? -20.461 23.483 25.957 1.00 44.78 69 TYR A O 1
#

Solvent-accessible surface area (backbone atoms only — not comparable to full-atom values): 4324 Å² total; per-residue (Å²): 112,69,66,61,53,51,51,50,53,51,51,50,37,68,73,66,31,93,81,52,63,87,46,75,66,53,38,55,50,34,56,75,68,66,66,60,53,70,70,57,54,49,50,51,50,54,53,50,53,48,51,43,49,73,72,57,62,74,76,73,62,96,74,74,81,66,94,74,134

Organism: Ancylostoma caninum (NCBI:txid29170)

Secondary structure (DSSP, 8-state):
-HHHHHHHHHHHHHHH-TTS--SHHHHHHHHHTT-S-HHHHHHHHHHHHHHIIIIITT---TT------

Sequence (69 aa):
MTVYIVAYNVGVRWWKGPDHPINRFTWRRMEKEGLLSEEMLQKKKTVLDYYKSRFFGGWTDPFSSSDAY

Mean predicted aligned error: 10.83 Å

Radius of gyration: 18.97 Å; Cα contacts (8 Å, |Δi|>4): 17; chains: 1; bound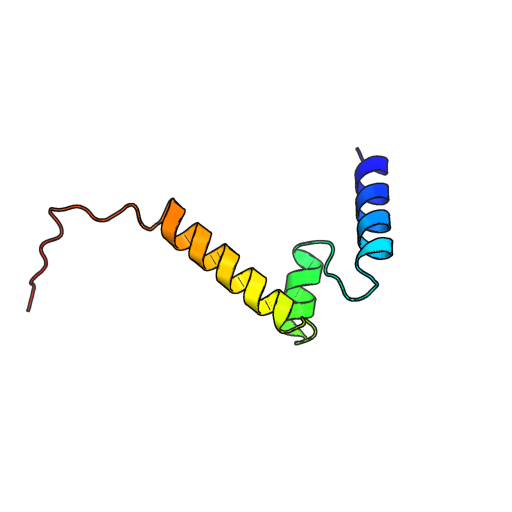ing box: 27×44×50 Å

pLDDT: mean 78.44, std 12.94, range [44.78, 90.5]

Foldseek 3Di:
DVVVVVCQLVVCCVVVHPLDQSDPVSVVVCVVVVSDDPVVVVVVVVVVVVCCCPPVVPPPPVPPDDPDD